Protein AF-A0A5D2SPB8-F1 (afdb_monomer)

Radius of gyration: 34.51 Å; Cα contacts (8 Å, |Δi|>4): 172; chains: 1; bounding box: 87×44×107 Å

Mean predicted aligned error: 19.1 Å

Sequence (158 aa):
MFCYPSSPLSPSPWVANQFGQGPLPVPPSSRISEAPLLRPGQMMQIRNHPLVQKSTRYKDFHQEQKRAVMITWCFGGKQVAITGSWDNWKTIEPSHSLGKDFIIVKMLPFGVYHYQFIVDELRRYAPNLPCEFDESGNAYNILDLQETSSKPACRPAS

Organism: Gossypium mustelinum (NCBI:txid34275)

InterPro domains:
  IPR013783 Immunoglobulin-like fold [G3DSA:2.60.40.10] (58-151)
  IPR014756 Immunoglobulin E-set [SSF81296] (66-145)
  IPR032640 AMP-activated protein kinase, glycogen-binding domain [PF16561] (69-148)
  IPR043554 SNF1-related protein kinase regulatory subunit beta [PTHR46316] (19-149)

Foldseek 3Di:
DDDDDDDDDDDDDDDDDDDDDDDDDDDDDDDDPPDPPDDPDDDDDDDDDDDDPPDDPPPPDQVPDWDKDKDKDQPAAPWKWKAKPQVDRPDIGTFPDDPRMTIDIDTGTADKMWMFMQGPNDTHDDPVADWDADPVGDITGIDGRDPPPPPPPPDDDD

pLDDT: mean 71.44, std 22.7, range [30.03, 96.19]

Secondary structure (DSSP, 8-state):
----------PPP---------PPPPPP-----------S-------------SSSTTSSSSSS-EEEEEEEE-S--S-EEEEEGGGTT---EEPEEETTEEEEEEEEESEEEEEEEEETTEEE--TTS-EEE-TT--EEEEEEE---------PPP-

Solvent-accessible surface area (backbone atoms only — not comparable to full-atom values): 11071 Å² total; per-residue (Å²): 141,87,80,87,88,82,89,80,92,86,87,88,86,87,86,80,91,77,92,80,87,80,89,81,83,82,84,81,75,90,74,75,83,77,69,86,76,81,76,90,82,83,82,84,82,93,73,92,80,88,88,88,87,84,84,78,94,82,79,81,85,59,78,80,58,58,45,83,42,80,49,76,48,77,84,63,71,91,45,48,26,39,33,31,52,89,64,73,57,72,58,75,46,76,39,46,77,58,90,70,32,32,40,42,79,44,80,39,49,60,45,78,36,44,31,35,36,32,42,71,89,37,83,38,58,59,88,91,47,59,66,49,69,49,98,86,70,52,62,30,25,56,46,77,36,69,87,72,75,77,69,77,82,75,71,82,80,130

Nearest PDB structures (foldseek):
  2f15-assembly1_A  TM=9.209E-01  e=4.415E-09  Homo sapiens
  4y0g-assembly2_B  TM=9.532E-01  e=1.193E-08  Rattus norvegicus
  4yee-assembly4_D  TM=9.504E-01  e=1.511E-07  Rattus norvegicus
  6b2e-assembly1_B  TM=9.016E-01  e=3.597E-08  Homo sapiens
  2lu4-assembly1_A  TM=7.898E-01  e=2.729E-08  Rattus norvegicus

Structure (mmCIF, N/CA/C/O backbone):
data_AF-A0A5D2SPB8-F1
#
_entry.id   AF-A0A5D2SPB8-F1
#
loop_
_atom_site.group_PDB
_atom_site.id
_atom_site.type_symbol
_atom_site.label_atom_id
_atom_site.label_alt_id
_atom_site.label_comp_id
_atom_site.label_asym_id
_atom_site.label_entity_id
_atom_site.label_seq_id
_atom_site.pdbx_PDB_ins_code
_atom_site.Cartn_x
_atom_site.Cartn_y
_atom_site.Cartn_z
_atom_site.occupancy
_atom_site.B_iso_or_equiv
_atom_site.auth_seq_id
_atom_site.auth_comp_id
_atom_site.auth_asym_id
_atom_site.auth_atom_id
_atom_site.pdbx_PDB_model_num
ATOM 1 N N . MET A 1 1 ? 9.557 -15.780 72.162 1.00 41.28 1 MET A N 1
ATOM 2 C CA . MET A 1 1 ? 11.011 -15.943 71.970 1.00 41.28 1 MET A CA 1
ATOM 3 C C . MET A 1 1 ? 11.411 -15.003 70.845 1.00 41.28 1 MET A C 1
ATOM 5 O O . MET A 1 1 ? 11.079 -15.264 69.699 1.00 41.28 1 MET A O 1
ATOM 9 N N . PHE A 1 2 ? 11.967 -13.847 71.198 1.00 40.69 2 PHE A N 1
ATOM 10 C CA . PHE A 1 2 ? 12.586 -12.904 70.265 1.00 40.69 2 PHE A CA 1
ATOM 11 C C . PHE A 1 2 ? 14.087 -13.191 70.248 1.00 40.69 2 PHE A C 1
ATOM 13 O O . PHE A 1 2 ? 14.608 -13.529 71.306 1.00 40.69 2 PHE A O 1
ATOM 20 N N . CYS A 1 3 ? 14.746 -13.039 69.096 1.00 38.91 3 CYS A N 1
ATOM 21 C CA . CYS A 1 3 ? 16.087 -12.451 68.971 1.00 38.91 3 CYS A CA 1
ATOM 22 C C . CYS A 1 3 ? 16.501 -12.376 67.490 1.00 38.91 3 CYS A C 1
ATOM 24 O O . CYS A 1 3 ? 16.616 -13.396 66.814 1.00 38.91 3 CYS A O 1
ATOM 26 N N . TYR A 1 4 ? 16.741 -11.150 67.019 1.00 40.25 4 TYR A N 1
ATOM 27 C CA . TYR A 1 4 ? 17.629 -10.843 65.893 1.00 40.25 4 TYR A CA 1
ATOM 28 C C . TYR A 1 4 ? 19.079 -11.215 66.248 1.00 40.25 4 TYR A C 1
ATOM 30 O O . TYR A 1 4 ? 19.418 -11.300 67.432 1.00 40.25 4 TYR A O 1
ATOM 38 N N . PRO A 1 5 ? 19.967 -11.269 65.246 1.00 55.53 5 PRO A N 1
ATOM 39 C CA . PRO A 1 5 ? 21.258 -10.614 65.429 1.00 55.53 5 PRO A CA 1
ATOM 40 C C . PRO A 1 5 ? 21.563 -9.574 64.340 1.00 55.53 5 PRO A C 1
ATOM 42 O O . PRO A 1 5 ? 21.128 -9.673 63.194 1.00 55.53 5 PRO A O 1
ATOM 45 N N . SER A 1 6 ? 22.319 -8.562 64.763 1.00 44.25 6 SER A N 1
ATOM 46 C CA . SER A 1 6 ? 22.688 -7.342 64.046 1.00 44.25 6 SER A CA 1
ATOM 47 C C . SER A 1 6 ? 24.126 -7.382 63.498 1.00 44.25 6 SER A C 1
ATOM 49 O O . SER A 1 6 ? 25.013 -7.878 64.186 1.00 44.25 6 SER A O 1
ATOM 51 N N . SER A 1 7 ? 24.335 -6.683 62.366 1.00 4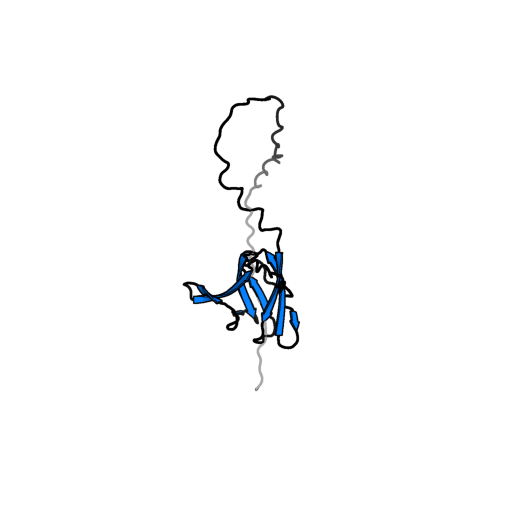5.72 7 SER A N 1
ATOM 52 C CA . SER A 1 7 ? 25.519 -5.848 62.010 1.00 45.72 7 SER A CA 1
ATOM 53 C C . SER A 1 7 ? 26.866 -6.530 61.631 1.00 45.72 7 SER A C 1
ATOM 55 O O . SER A 1 7 ? 27.051 -7.708 61.909 1.00 45.72 7 SER A O 1
ATOM 57 N N . PRO A 1 8 ? 27.895 -5.790 61.134 1.00 53.22 8 PRO A N 1
ATOM 58 C CA . PRO A 1 8 ? 27.944 -4.892 59.958 1.00 53.22 8 PRO A CA 1
ATOM 59 C C . PRO A 1 8 ? 29.241 -5.040 59.085 1.00 53.22 8 PRO A C 1
ATOM 61 O O . PRO A 1 8 ? 30.183 -5.720 59.465 1.00 53.22 8 PRO A O 1
ATOM 64 N N . LEU A 1 9 ? 29.280 -4.329 57.940 1.00 45.09 9 LEU A N 1
ATOM 65 C CA . LEU A 1 9 ? 30.426 -3.717 57.207 1.00 45.09 9 LEU A CA 1
ATOM 66 C C . LEU A 1 9 ? 31.795 -4.441 57.092 1.00 45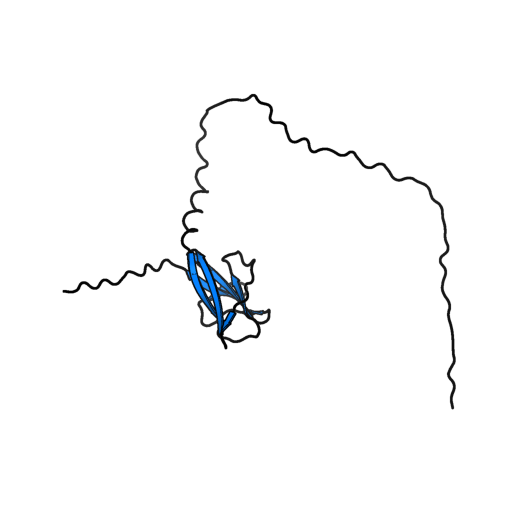.09 9 LEU A C 1
ATOM 68 O O . LEU A 1 9 ? 32.531 -4.561 58.067 1.00 45.09 9 LEU A O 1
ATOM 72 N N . SER A 1 10 ? 32.265 -4.657 55.851 1.00 49.62 10 SER A N 1
ATOM 73 C CA . SER A 1 10 ? 33.696 -4.486 55.529 1.00 49.62 10 SER A CA 1
ATOM 74 C C . SER A 1 10 ? 33.953 -4.192 54.034 1.00 49.62 10 SER A C 1
ATOM 76 O O . SER A 1 10 ? 33.431 -4.914 53.183 1.00 49.62 10 SER A O 1
ATOM 78 N N . PRO A 1 11 ? 34.734 -3.148 53.690 1.00 47.06 11 PRO A N 1
ATOM 79 C CA . PRO A 1 11 ? 35.205 -2.861 52.335 1.00 47.06 11 PRO A CA 1
ATOM 80 C C . PRO A 1 11 ? 36.571 -3.514 52.052 1.00 47.06 11 PRO A C 1
ATOM 82 O O . PRO A 1 11 ? 37.460 -3.504 52.902 1.00 47.06 11 PRO A O 1
ATOM 85 N N . SER A 1 12 ? 36.774 -4.036 50.839 1.00 50.06 12 SER A N 1
ATOM 86 C CA . SER A 1 12 ? 38.083 -4.537 50.397 1.00 50.06 12 SER A CA 1
ATOM 87 C C . SER A 1 12 ? 38.872 -3.468 49.621 1.00 50.06 12 SER A C 1
ATOM 89 O O . SER A 1 12 ? 38.323 -2.870 48.694 1.00 50.06 12 SER A O 1
ATOM 91 N N . PRO A 1 13 ? 40.150 -3.230 49.973 1.00 44.84 13 PRO A N 1
ATOM 92 C CA . PRO A 1 13 ? 41.014 -2.237 49.347 1.00 44.84 13 PRO A CA 1
ATOM 93 C C . PRO A 1 13 ? 41.872 -2.846 48.230 1.00 44.84 13 PRO A C 1
ATOM 95 O O . PRO A 1 13 ? 42.502 -3.886 48.416 1.00 44.84 13 PRO A O 1
ATOM 98 N N . TRP A 1 14 ? 41.995 -2.141 47.107 1.00 39.50 14 TRP A N 1
ATOM 99 C CA . TRP A 1 14 ? 43.118 -2.325 46.189 1.00 39.50 14 TRP A CA 1
ATOM 100 C C . TRP A 1 14 ? 43.953 -1.050 46.172 1.00 39.50 14 TRP A C 1
ATOM 102 O O . TRP A 1 14 ? 43.595 -0.050 45.557 1.00 39.50 14 TRP A O 1
ATOM 112 N N . VAL A 1 15 ? 45.081 -1.107 46.878 1.00 41.81 15 VAL A N 1
ATOM 113 C CA . VAL A 1 15 ? 46.240 -0.249 46.642 1.00 41.81 15 VAL A CA 1
ATOM 114 C C . VAL A 1 15 ? 47.256 -1.090 45.886 1.00 41.81 15 VAL A C 1
ATOM 116 O O . VAL A 1 15 ? 47.739 -2.088 46.414 1.00 41.81 15 VAL A O 1
ATOM 119 N N . ALA A 1 16 ? 47.613 -0.656 44.682 1.00 40.50 16 ALA A N 1
ATOM 120 C CA . ALA A 1 16 ? 48.918 -0.927 44.091 1.00 40.50 16 ALA A CA 1
ATOM 121 C C . ALA A 1 16 ? 49.232 0.164 43.058 1.00 40.50 16 ALA A C 1
ATOM 123 O O . ALA A 1 16 ? 48.838 0.090 41.899 1.00 40.50 16 ALA A O 1
ATOM 124 N N . ASN A 1 17 ? 49.949 1.193 43.513 1.00 42.06 17 ASN A N 1
ATOM 125 C CA . ASN A 1 17 ? 50.733 2.070 42.651 1.00 42.06 17 ASN A CA 1
ATOM 126 C C . ASN A 1 17 ? 51.928 1.271 42.120 1.00 42.06 17 ASN A C 1
ATOM 128 O O . ASN A 1 17 ? 52.733 0.796 42.921 1.00 42.06 17 ASN A O 1
ATOM 132 N N . GLN A 1 18 ? 52.107 1.209 40.802 1.00 42.22 18 GLN A N 1
ATOM 133 C CA . GLN A 1 18 ? 53.424 0.990 40.206 1.00 42.22 18 GLN A CA 1
ATOM 134 C C . GLN A 1 18 ? 53.624 1.969 39.047 1.00 42.22 18 GLN A C 1
ATOM 136 O O . GLN A 1 18 ? 52.905 1.959 38.052 1.00 42.22 18 GLN A O 1
ATOM 141 N N . PHE A 1 19 ? 54.599 2.856 39.241 1.00 37.81 19 PHE A N 1
ATOM 142 C CA . PHE A 1 19 ? 55.114 3.806 38.266 1.00 37.81 19 PHE A CA 1
ATOM 143 C C . PHE A 1 19 ? 55.826 3.066 37.126 1.00 37.81 19 PHE A C 1
ATOM 145 O O . PHE A 1 19 ? 56.677 2.215 37.37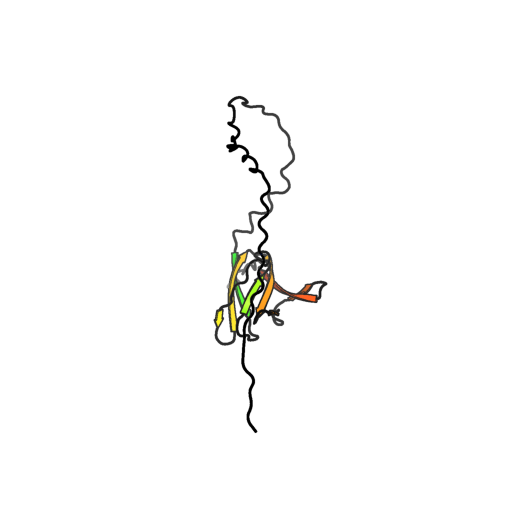8 1.00 37.81 19 PHE A O 1
ATOM 152 N N . GLY A 1 20 ? 55.538 3.449 35.880 1.00 37.41 20 GLY A N 1
ATOM 153 C CA . GLY A 1 20 ? 56.192 2.907 34.690 1.00 37.41 20 GLY A CA 1
ATOM 154 C C . GLY A 1 20 ? 56.019 3.812 33.470 1.00 37.41 20 GLY A C 1
ATOM 155 O O . GLY A 1 20 ? 55.093 3.637 32.699 1.00 37.41 20 GLY A O 1
ATOM 156 N N . GLN A 1 21 ? 56.901 4.806 33.369 1.00 41.91 21 GLN A N 1
ATOM 157 C CA . GLN A 1 21 ? 57.504 5.408 32.167 1.00 41.91 21 GLN A CA 1
ATOM 158 C C . GLN A 1 21 ? 56.723 5.511 30.832 1.00 41.91 21 GLN A C 1
ATOM 160 O O . GLN A 1 21 ? 56.406 4.511 30.199 1.00 41.91 21 GLN A O 1
ATOM 165 N N . GLY A 1 22 ? 56.653 6.747 30.308 1.00 50.25 22 GLY A N 1
ATOM 166 C CA . GLY A 1 22 ? 56.689 7.036 28.863 1.00 50.25 22 GLY A CA 1
ATOM 167 C C . GLY A 1 22 ? 55.652 8.056 28.359 1.00 50.25 22 GLY A C 1
ATOM 168 O O . GLY A 1 22 ? 54.457 7.788 28.457 1.00 50.25 22 GLY A O 1
ATOM 169 N N . PRO A 1 23 ? 56.055 9.199 27.763 1.00 51.00 23 PRO A N 1
ATOM 170 C CA . PRO A 1 23 ? 55.161 10.014 26.940 1.00 51.00 23 PRO A CA 1
ATOM 171 C C . PRO A 1 23 ? 54.912 9.329 25.585 1.00 51.00 23 PRO A C 1
ATOM 173 O O . PRO A 1 23 ? 55.855 8.975 24.877 1.00 51.00 23 PRO A O 1
ATOM 176 N N . LEU A 1 24 ? 53.639 9.149 25.229 1.00 54.56 24 LEU A N 1
ATOM 177 C CA . LEU A 1 24 ? 53.180 8.647 23.928 1.00 54.56 24 LEU A CA 1
ATOM 178 C C . LEU A 1 24 ? 53.321 9.713 22.808 1.00 54.56 24 LEU A C 1
ATOM 180 O O . LEU A 1 24 ? 53.427 10.904 23.105 1.00 54.56 24 LEU A O 1
ATOM 184 N N . PRO A 1 25 ? 53.359 9.294 21.525 1.00 51.50 25 PRO A N 1
ATOM 185 C CA . PRO A 1 25 ? 53.913 10.068 20.412 1.00 51.50 25 PRO A CA 1
ATOM 186 C C . PRO A 1 25 ? 52.990 11.159 19.840 1.00 51.50 25 PRO A C 1
ATOM 188 O O . PRO A 1 25 ? 51.769 11.127 19.968 1.00 51.50 25 PRO A O 1
ATOM 191 N N . VAL A 1 26 ? 53.635 12.113 19.164 1.00 58.00 26 VAL A N 1
ATOM 192 C CA . VAL A 1 26 ? 53.071 13.262 18.439 1.00 58.00 26 VAL A CA 1
ATOM 193 C C . VAL A 1 26 ? 51.993 12.886 17.400 1.00 58.00 26 VAL A C 1
ATOM 195 O O . VAL A 1 26 ? 52.129 11.866 16.722 1.00 58.00 26 VAL A O 1
ATOM 198 N N . PRO A 1 27 ? 50.952 13.720 17.198 1.00 58.69 27 PRO A N 1
ATOM 199 C CA . PRO A 1 27 ? 49.995 13.533 16.108 1.00 58.69 27 PRO A CA 1
ATOM 200 C C . PRO A 1 27 ? 50.599 13.941 14.746 1.00 58.69 27 PRO A C 1
ATOM 202 O O . PRO A 1 27 ? 51.358 14.912 14.680 1.00 58.69 27 PRO A O 1
ATOM 205 N N . PRO A 1 28 ? 50.261 13.251 13.638 1.00 42.09 28 PRO A N 1
ATOM 206 C CA . PRO A 1 28 ? 50.702 13.643 12.305 1.00 42.09 28 PRO A CA 1
ATOM 207 C C . PRO A 1 28 ? 49.929 14.863 11.780 1.00 42.09 28 PRO A C 1
ATOM 209 O O . PRO A 1 28 ? 48.735 15.028 12.023 1.00 42.09 28 PRO A O 1
ATOM 212 N N . SER A 1 29 ? 50.658 15.699 11.038 1.00 40.50 29 SER A N 1
ATOM 213 C CA . SER A 1 29 ? 50.265 16.961 10.409 1.00 40.50 29 SER A CA 1
ATOM 214 C C . SER A 1 29 ? 48.860 17.016 9.808 1.00 40.50 29 SER A C 1
ATOM 216 O O . SER A 1 29 ? 48.443 16.129 9.061 1.00 40.50 29 SER A O 1
ATOM 218 N N . SER A 1 30 ? 48.218 18.172 10.005 1.00 43.31 30 SER A N 1
ATOM 219 C CA . SER A 1 30 ? 47.149 18.716 9.169 1.00 43.31 30 SER A CA 1
ATOM 220 C C . SER A 1 30 ? 47.542 18.666 7.693 1.00 43.31 30 SER A C 1
ATOM 222 O O . SER A 1 30 ? 48.212 19.561 7.179 1.00 43.31 30 SER A O 1
ATOM 224 N N . ARG A 1 31 ? 47.125 17.610 6.993 1.00 43.41 31 ARG A N 1
ATOM 225 C CA . ARG A 1 31 ? 47.130 17.594 5.535 1.00 43.41 31 ARG A CA 1
ATOM 226 C C . ARG A 1 31 ? 45.888 18.356 5.087 1.00 43.41 31 ARG A C 1
ATOM 228 O O . ARG A 1 31 ? 44.779 17.832 5.104 1.00 43.41 31 ARG A O 1
ATOM 235 N N . ILE A 1 32 ? 46.089 19.624 4.749 1.00 44.03 32 ILE A N 1
ATOM 236 C CA . ILE A 1 32 ? 45.160 20.384 3.919 1.00 44.03 32 ILE A CA 1
ATOM 237 C C . ILE A 1 32 ? 44.988 19.562 2.638 1.00 44.03 32 ILE A C 1
ATOM 239 O O . ILE A 1 32 ? 45.973 19.252 1.969 1.00 44.03 32 ILE A O 1
ATOM 243 N N . SER A 1 33 ? 43.761 19.145 2.331 1.00 30.03 33 SER A N 1
ATOM 244 C CA . SER A 1 33 ? 43.437 18.555 1.035 1.00 30.03 33 SER A CA 1
ATOM 245 C C . 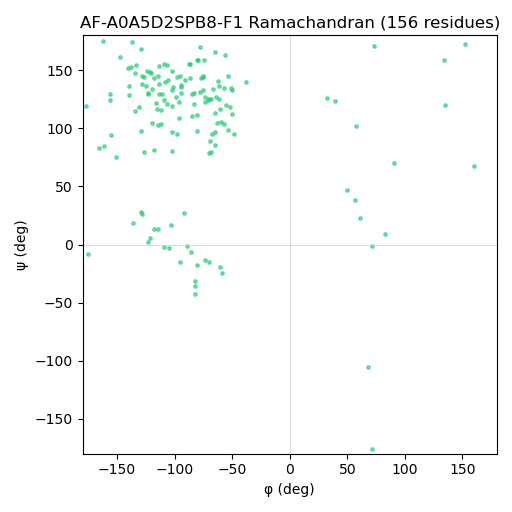SER A 1 33 ? 43.634 19.634 -0.025 1.00 30.03 33 SER A C 1
ATOM 247 O O . SER A 1 33 ? 42.765 20.479 -0.227 1.00 30.03 33 SER A O 1
ATOM 249 N N . GLU A 1 34 ? 44.799 19.641 -0.671 1.00 39.47 34 GLU A N 1
ATOM 250 C CA . GLU A 1 34 ? 45.018 20.390 -1.901 1.00 39.47 34 GLU A CA 1
ATOM 251 C C . GLU A 1 34 ? 44.024 19.879 -2.948 1.00 39.47 34 GLU A C 1
ATOM 253 O O . GLU A 1 34 ? 44.150 18.780 -3.490 1.00 39.47 34 GLU A O 1
ATOM 258 N N . ALA A 1 35 ? 42.992 20.679 -3.208 1.00 45.75 35 ALA A N 1
ATOM 259 C CA . ALA A 1 35 ? 42.198 20.549 -4.414 1.00 45.75 35 ALA A CA 1
ATOM 260 C C . ALA A 1 35 ? 43.145 20.685 -5.623 1.00 45.75 35 ALA A C 1
ATOM 262 O O . ALA A 1 35 ? 43.963 21.610 -5.633 1.00 45.75 35 ALA A O 1
ATOM 263 N N . PRO A 1 36 ? 43.059 19.822 -6.653 1.00 42.00 36 PRO A N 1
ATOM 264 C CA . PRO A 1 36 ? 43.845 20.014 -7.860 1.00 42.00 36 PRO A CA 1
ATOM 265 C C . PRO A 1 36 ? 43.423 21.324 -8.535 1.00 42.00 36 PRO A C 1
ATOM 267 O O . PRO A 1 36 ? 42.367 21.416 -9.161 1.00 42.00 36 PRO A O 1
ATOM 270 N N . LEU A 1 37 ? 44.264 22.347 -8.389 1.00 41.81 37 LEU A N 1
ATOM 271 C CA . LEU A 1 37 ? 44.249 23.558 -9.199 1.00 41.81 37 LEU A CA 1
ATOM 272 C C . LEU A 1 37 ? 44.406 23.143 -10.667 1.00 41.81 37 LEU A C 1
ATOM 274 O O . LEU A 1 37 ? 45.494 22.777 -11.116 1.00 41.81 37 LEU A O 1
ATOM 278 N N . LEU A 1 38 ? 43.291 23.172 -11.399 1.00 46.22 38 LEU A N 1
ATOM 279 C CA . LEU A 1 38 ? 43.235 23.039 -12.852 1.00 46.22 38 LEU A CA 1
ATOM 280 C C . LEU A 1 38 ? 44.245 24.007 -13.480 1.00 46.22 38 LEU A C 1
ATOM 282 O O . LEU A 1 38 ? 44.084 25.225 -13.406 1.00 46.22 38 LEU A O 1
ATOM 286 N N . ARG A 1 39 ? 45.300 23.465 -14.095 1.00 54.62 39 ARG A N 1
ATOM 287 C CA . ARG A 1 39 ? 46.237 24.262 -14.890 1.00 54.62 39 ARG A CA 1
ATOM 288 C C . ARG A 1 39 ? 45.588 24.612 -16.235 1.00 54.62 39 ARG A C 1
ATOM 290 O O . ARG A 1 39 ? 45.057 23.718 -16.894 1.00 54.62 39 ARG A O 1
ATOM 297 N N . PRO A 1 40 ? 45.644 25.879 -16.674 1.00 48.44 40 PRO A N 1
ATOM 298 C CA . PRO A 1 40 ? 45.106 26.285 -17.960 1.00 48.44 40 PRO A CA 1
ATOM 299 C C . PRO A 1 40 ? 46.112 25.934 -19.055 1.00 48.44 40 PRO A C 1
ATOM 301 O O . PRO A 1 40 ? 47.192 26.515 -19.130 1.00 48.44 40 PRO A O 1
ATOM 304 N N . GLY A 1 41 ? 45.768 24.973 -19.907 1.00 53.41 41 GLY A N 1
ATOM 305 C CA . GLY A 1 41 ? 46.589 24.673 -21.074 1.00 53.41 41 GLY A CA 1
ATOM 306 C C . GLY A 1 41 ? 46.342 23.298 -21.660 1.00 53.41 41 GLY A C 1
ATOM 307 O O . GLY A 1 41 ? 47.234 22.466 -21.605 1.00 53.41 41 GLY A O 1
ATOM 308 N N . GLN A 1 42 ? 45.157 23.068 -22.228 1.00 50.81 42 GLN A N 1
ATOM 309 C CA . GLN A 1 42 ? 44.945 22.058 -23.271 1.00 50.81 42 GLN A CA 1
ATOM 310 C C . GLN A 1 42 ? 43.590 22.312 -23.932 1.00 50.81 42 GLN A C 1
ATOM 312 O O . GLN A 1 42 ? 42.549 21.776 -23.564 1.00 50.81 42 GLN A O 1
ATOM 317 N N . MET A 1 43 ? 43.621 23.238 -24.886 1.00 51.12 43 MET A N 1
ATOM 318 C CA . MET A 1 43 ? 42.504 23.554 -25.755 1.00 51.12 43 MET A CA 1
ATOM 319 C C . MET A 1 43 ? 42.476 22.560 -26.924 1.00 51.12 43 MET A C 1
ATOM 321 O O . MET A 1 43 ? 43.487 22.363 -27.585 1.00 51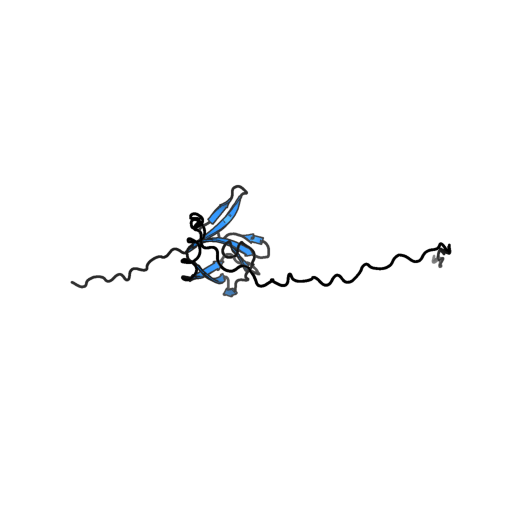.12 43 MET A O 1
ATOM 325 N N . MET A 1 44 ? 41.291 21.991 -27.164 1.00 55.97 44 MET A N 1
ATOM 326 C CA . MET A 1 44 ? 40.792 21.455 -28.439 1.00 55.97 44 MET A CA 1
ATOM 327 C C . MET A 1 44 ? 41.623 20.360 -29.128 1.00 55.97 44 MET A C 1
ATOM 329 O O . MET A 1 44 ? 42.517 20.636 -29.919 1.00 55.97 44 MET A O 1
ATOM 333 N N . GLN A 1 45 ? 41.176 19.106 -28.992 1.00 45.44 45 GLN A N 1
ATOM 334 C CA . GLN A 1 45 ? 41.368 18.124 -30.058 1.00 45.44 45 GLN A CA 1
ATOM 335 C C . GLN A 1 45 ? 40.044 17.437 -30.389 1.00 45.44 45 GLN A C 1
ATOM 337 O O . GLN A 1 45 ? 39.596 16.501 -29.732 1.00 45.44 45 GLN A O 1
ATOM 342 N N . ILE A 1 46 ? 39.408 17.950 -31.438 1.00 51.19 46 ILE A N 1
ATOM 343 C CA . ILE A 1 46 ? 38.291 17.312 -32.124 1.00 51.19 46 ILE A CA 1
ATOM 344 C C . ILE A 1 46 ? 38.822 16.017 -32.753 1.00 51.19 46 ILE A C 1
ATOM 346 O O . ILE A 1 46 ? 39.606 16.081 -33.700 1.00 51.19 46 ILE A O 1
ATOM 350 N N . ARG A 1 47 ? 38.376 14.842 -32.285 1.00 34.94 47 ARG A N 1
ATOM 351 C CA . ARG A 1 47 ? 38.262 13.656 -33.150 1.00 34.94 47 ARG A CA 1
ATOM 352 C C . ARG A 1 47 ? 37.237 12.652 -32.617 1.00 34.94 47 ARG A C 1
ATOM 354 O O . ARG A 1 47 ? 37.298 12.210 -31.479 1.00 34.94 47 ARG A O 1
ATOM 361 N N . ASN A 1 48 ? 36.287 12.343 -33.492 1.00 53.19 48 ASN A N 1
ATOM 362 C CA . ASN A 1 48 ? 35.112 11.497 -33.305 1.00 53.19 48 ASN A CA 1
ATOM 363 C C . ASN A 1 48 ? 35.409 10.113 -32.701 1.00 53.19 48 ASN A C 1
ATOM 365 O O . ASN A 1 48 ? 36.252 9.393 -33.229 1.00 53.19 48 ASN A O 1
ATOM 369 N N . HIS A 1 49 ? 34.601 9.694 -31.721 1.00 52.56 49 HIS A N 1
ATOM 370 C CA . HIS A 1 49 ? 34.297 8.282 -31.474 1.00 52.56 49 HIS A CA 1
ATOM 371 C C . HIS A 1 49 ? 32.771 8.096 -31.328 1.00 52.56 49 HIS A C 1
ATOM 373 O O . HIS A 1 49 ? 32.166 8.700 -30.440 1.00 52.56 49 HIS A O 1
ATOM 379 N N . PRO A 1 50 ? 32.125 7.308 -32.209 1.00 58.50 50 PRO A N 1
ATOM 380 C CA . PRO A 1 50 ? 30.725 6.916 -32.088 1.00 58.50 50 PRO A CA 1
ATOM 381 C C . PRO A 1 50 ? 30.580 5.752 -31.092 1.00 58.50 50 PRO A C 1
ATOM 383 O O . PRO A 1 50 ? 31.526 4.992 -30.906 1.00 58.50 50 PRO A O 1
ATOM 386 N N . LEU A 1 51 ? 29.369 5.577 -30.540 1.00 52.41 51 LEU A N 1
ATOM 387 C CA . LEU A 1 51 ? 28.907 4.438 -29.718 1.00 52.41 51 LEU A CA 1
ATOM 388 C C . LEU A 1 51 ? 29.086 4.543 -28.185 1.00 52.41 51 LEU A C 1
ATOM 390 O O . LEU A 1 51 ? 29.798 3.746 -27.602 1.00 52.41 51 LEU A O 1
ATOM 394 N N . VAL A 1 52 ? 28.318 5.424 -27.526 1.00 48.56 52 VAL A N 1
ATOM 395 C CA . VAL A 1 52 ? 27.563 5.120 -26.279 1.00 48.56 52 VAL A CA 1
ATOM 396 C C . VAL A 1 52 ? 26.322 6.029 -26.258 1.00 48.56 52 VAL A C 1
ATOM 398 O O . VAL A 1 52 ? 26.274 7.049 -25.583 1.00 48.56 52 VAL A O 1
ATOM 401 N N . GLN A 1 53 ? 25.307 5.707 -27.064 1.00 44.75 53 GLN A N 1
ATOM 402 C CA . GLN A 1 53 ? 23.986 6.368 -27.006 1.00 44.75 53 GLN A CA 1
ATOM 403 C C . GLN A 1 53 ? 22.829 5.360 -26.901 1.00 44.75 53 GLN A C 1
ATOM 405 O O . GLN A 1 53 ? 21.696 5.643 -27.286 1.00 44.75 53 GLN A O 1
ATOM 410 N N . LYS A 1 54 ? 23.091 4.169 -26.358 1.00 41.56 54 LYS A N 1
ATOM 411 C CA . LYS A 1 54 ? 22.063 3.160 -26.074 1.00 41.56 54 LYS A CA 1
ATOM 412 C C . LYS A 1 54 ? 22.150 2.731 -24.611 1.00 41.56 54 LYS A C 1
ATOM 414 O O . LYS A 1 54 ? 22.744 1.703 -24.337 1.00 41.56 54 LYS A O 1
ATOM 419 N N . SER A 1 55 ? 21.599 3.532 -23.690 1.00 47.12 55 SER A N 1
ATOM 420 C CA . SER A 1 55 ? 20.932 3.006 -22.475 1.00 47.12 55 SER A CA 1
ATOM 421 C C . SER A 1 55 ? 20.260 4.068 -21.585 1.00 47.12 55 SER A C 1
ATOM 423 O O . SER A 1 55 ? 19.560 3.692 -20.651 1.00 47.12 55 SER A O 1
ATOM 425 N N . THR A 1 56 ? 20.429 5.374 -21.812 1.00 45.38 56 THR A N 1
ATOM 426 C CA . THR A 1 56 ? 19.869 6.397 -20.894 1.00 45.38 56 THR A CA 1
ATOM 427 C C . THR A 1 56 ? 18.622 7.123 -21.404 1.00 45.38 56 THR A C 1
ATOM 429 O O . THR A 1 56 ? 18.019 7.875 -20.652 1.00 45.38 56 THR A O 1
ATOM 432 N N . ARG A 1 57 ? 18.151 6.857 -22.631 1.00 42.56 57 ARG A N 1
ATOM 433 C CA . ARG A 1 57 ? 16.955 7.510 -23.214 1.00 42.56 57 ARG A CA 1
ATOM 434 C C . ARG A 1 57 ? 15.615 6.785 -22.983 1.00 42.56 57 ARG A C 1
ATOM 436 O O . ARG A 1 57 ? 14.702 6.952 -23.778 1.00 42.56 57 ARG A O 1
ATOM 443 N N . TYR A 1 58 ? 15.478 6.003 -21.909 1.00 48.28 58 TYR A N 1
ATOM 444 C CA . TYR A 1 58 ? 14.212 5.319 -21.571 1.00 48.28 58 TYR A CA 1
ATOM 445 C C . TYR A 1 58 ? 13.627 5.678 -20.195 1.00 48.28 58 TYR A C 1
ATOM 447 O O . TYR A 1 58 ? 12.642 5.070 -19.792 1.00 48.28 58 TYR A O 1
ATOM 455 N N . LYS A 1 59 ? 14.200 6.637 -19.450 1.00 49.06 59 LYS A N 1
ATOM 456 C CA . LYS A 1 59 ? 13.801 6.884 -18.050 1.00 49.06 59 LYS A CA 1
ATOM 457 C C . LYS A 1 59 ? 13.136 8.226 -17.725 1.00 49.06 59 LYS A C 1
ATOM 459 O O . LYS A 1 59 ? 12.956 8.491 -16.548 1.00 49.06 59 LYS A O 1
ATOM 464 N N . ASP A 1 60 ? 12.688 9.010 -18.704 1.00 51.34 60 ASP A N 1
ATOM 465 C CA . ASP A 1 60 ? 12.269 10.397 -18.410 1.00 51.34 60 ASP A CA 1
ATOM 466 C C . ASP A 1 60 ? 10.966 10.883 -19.067 1.00 51.34 60 ASP A C 1
ATOM 468 O O . ASP A 1 60 ? 10.722 12.079 -19.128 1.00 51.34 60 ASP A O 1
ATOM 472 N N . PHE A 1 61 ? 10.088 9.990 -19.543 1.00 47.06 61 PHE A N 1
ATOM 473 C CA . PHE A 1 61 ? 8.802 10.414 -20.141 1.00 47.06 61 PHE A CA 1
ATOM 474 C C . PHE A 1 61 ? 7.544 9.826 -19.486 1.00 47.06 61 PHE A C 1
ATOM 476 O O . PHE A 1 61 ? 6.436 10.141 -19.904 1.00 47.06 61 PHE A O 1
ATOM 483 N N . HIS A 1 62 ? 7.680 9.030 -18.420 1.00 52.09 62 HIS A N 1
ATOM 484 C CA . HIS A 1 62 ? 6.531 8.520 -17.650 1.00 52.09 62 HIS A CA 1
ATOM 485 C C . HIS A 1 62 ? 6.402 9.144 -16.252 1.00 52.09 62 HIS A C 1
ATOM 487 O O . HIS A 1 62 ? 5.468 8.827 -15.520 1.00 52.09 62 HIS A O 1
ATOM 493 N N . GLN A 1 63 ? 7.325 10.028 -15.858 1.00 53.28 63 GLN A N 1
ATOM 494 C CA . GLN A 1 63 ? 7.314 10.645 -14.527 1.00 53.28 63 GLN A CA 1
ATOM 495 C C . GLN A 1 63 ? 6.343 11.828 -14.398 1.00 53.28 63 GLN A C 1
ATOM 497 O O . GLN A 1 63 ? 5.993 12.196 -13.273 1.00 53.28 63 GLN A O 1
ATOM 502 N N . GLU A 1 64 ? 5.890 12.404 -15.514 1.00 63.28 64 GLU A N 1
ATOM 503 C CA . GLU A 1 64 ? 5.046 13.604 -15.485 1.00 63.28 64 GLU A CA 1
ATOM 504 C C . GLU A 1 64 ? 3.567 13.299 -15.237 1.00 63.28 64 GLU A C 1
ATOM 506 O O . GLU A 1 64 ? 2.892 14.079 -14.564 1.00 63.28 64 GLU A O 1
ATOM 511 N N . GLN A 1 65 ? 3.058 12.146 -15.686 1.00 77.88 65 GLN A N 1
ATOM 512 C CA . GLN A 1 65 ? 1.637 11.841 -15.539 1.00 77.88 65 GLN A CA 1
ATOM 513 C C . GLN A 1 65 ? 1.366 10.959 -14.322 1.00 77.88 65 GLN A C 1
ATOM 515 O O . GLN A 1 65 ? 1.477 9.733 -14.354 1.00 77.88 65 GLN A O 1
ATOM 520 N N . LYS A 1 66 ? 1.027 11.627 -13.216 1.00 87.88 66 LYS A N 1
ATOM 521 C CA . LYS A 1 66 ? 0.611 11.002 -11.958 1.00 87.88 66 LYS A CA 1
ATOM 522 C C . LYS A 1 66 ? -0.907 10.989 -11.840 1.00 87.88 66 LYS A C 1
ATOM 524 O O . LYS A 1 66 ? -1.574 11.956 -12.202 1.00 87.88 66 LYS A O 1
ATOM 529 N N . ARG A 1 67 ? -1.446 9.925 -11.254 1.00 89.56 67 ARG A N 1
ATOM 530 C CA . ARG A 1 67 ? -2.862 9.776 -10.928 1.00 89.56 67 ARG A CA 1
ATOM 531 C C . ARG A 1 67 ? -3.045 9.734 -9.414 1.00 89.56 67 ARG A C 1
ATOM 533 O O . ARG A 1 67 ? -2.288 9.069 -8.707 1.00 89.56 67 ARG A O 1
ATOM 540 N N . ALA A 1 68 ? -4.072 10.430 -8.935 1.00 92.88 68 ALA A N 1
ATOM 541 C CA . ALA A 1 68 ? -4.551 10.268 -7.570 1.00 92.88 68 ALA A CA 1
ATOM 542 C C . ALA A 1 68 ? -5.251 8.911 -7.443 1.00 92.88 68 ALA A C 1
ATOM 544 O O . ALA A 1 68 ? -6.197 8.623 -8.181 1.00 92.88 68 ALA A O 1
ATOM 545 N N . VAL A 1 69 ? -4.798 8.088 -6.506 1.00 93.69 69 VAL A N 1
ATOM 546 C CA . VAL A 1 69 ? -5.398 6.794 -6.190 1.00 93.69 69 VAL A CA 1
ATOM 547 C C . VAL A 1 69 ? -5.770 6.749 -4.721 1.00 93.69 69 VAL A C 1
ATOM 549 O O . VAL A 1 69 ? -4.966 7.083 -3.853 1.00 93.69 69 VAL A O 1
ATOM 552 N N . MET A 1 70 ? -7.006 6.342 -4.454 1.00 94.38 70 MET A N 1
ATOM 553 C CA . MET A 1 70 ? -7.495 6.088 -3.108 1.00 94.38 70 MET A CA 1
ATOM 554 C C . MET A 1 70 ? -7.373 4.596 -2.821 1.00 94.38 70 MET A C 1
ATOM 556 O O . MET A 1 70 ? -7.922 3.774 -3.552 1.00 94.38 70 MET A O 1
ATOM 560 N N . ILE A 1 71 ? -6.650 4.262 -1.761 1.00 94.81 71 ILE A N 1
ATOM 561 C CA . ILE A 1 71 ? -6.476 2.898 -1.279 1.00 94.81 71 ILE A CA 1
ATOM 562 C C . ILE A 1 71 ? -7.211 2.802 0.056 1.00 94.81 71 ILE A C 1
ATOM 564 O O . ILE A 1 71 ? -7.032 3.652 0.932 1.00 94.81 71 ILE A O 1
ATOM 568 N N . THR A 1 72 ? -8.062 1.788 0.198 1.00 94.75 72 THR A N 1
ATOM 569 C CA . THR A 1 72 ? -8.966 1.649 1.344 1.00 94.75 72 THR A CA 1
ATOM 570 C C . THR A 1 72 ? -8.779 0.300 2.025 1.00 94.75 72 THR A C 1
ATOM 572 O O . THR A 1 72 ? -8.702 -0.737 1.368 1.00 94.75 72 THR A O 1
ATOM 575 N N . TRP A 1 73 ? -8.750 0.324 3.354 1.00 94.81 73 TRP A N 1
ATOM 576 C CA . TRP A 1 73 ? -8.720 -0.845 4.220 1.00 94.81 73 TRP A CA 1
ATOM 577 C C . TRP A 1 73 ? -9.990 -0.906 5.074 1.00 94.81 73 TRP A C 1
ATOM 579 O O . TRP A 1 73 ? -10.270 0.011 5.842 1.00 94.81 73 TRP A O 1
ATOM 589 N N . CYS A 1 74 ? -10.744 -2.002 4.961 1.00 93.44 74 CYS A N 1
ATOM 590 C CA . CYS A 1 74 ? -12.074 -2.159 5.574 1.00 93.44 74 CYS A CA 1
ATOM 591 C C . CYS A 1 74 ? -12.159 -3.304 6.599 1.00 93.44 74 CYS A C 1
ATOM 593 O O . CYS A 1 74 ? -13.254 -3.721 6.968 1.00 93.44 74 CYS A O 1
ATOM 595 N N . PHE A 1 75 ? -11.029 -3.861 7.044 1.00 91.69 75 PHE A N 1
ATOM 596 C CA . PHE A 1 75 ? -11.009 -5.064 7.894 1.00 91.69 75 PHE A CA 1
ATOM 597 C C . PHE A 1 75 ? -10.732 -4.769 9.376 1.00 91.69 75 PHE A C 1
ATOM 599 O O . PHE A 1 75 ? -10.392 -5.674 10.136 1.00 91.69 75 PHE A O 1
ATOM 606 N N . GLY A 1 76 ? -10.876 -3.509 9.797 1.00 89.75 76 GLY A N 1
ATOM 607 C CA . GLY A 1 76 ? -10.599 -3.075 11.167 1.00 89.75 76 GLY A CA 1
ATOM 608 C C . GLY A 1 76 ? -9.106 -3.059 11.523 1.00 89.75 76 GLY A C 1
ATOM 609 O O . GLY A 1 76 ? -8.240 -3.286 10.681 1.00 89.75 76 GLY A O 1
ATOM 610 N N . GLY A 1 77 ? -8.808 -2.749 12.782 1.00 89.62 77 GLY A N 1
ATOM 611 C CA . GLY A 1 77 ? -7.454 -2.498 13.289 1.00 89.62 77 GLY A CA 1
ATOM 612 C C . GLY A 1 77 ? -7.438 -1.238 14.151 1.00 89.62 77 GLY A C 1
ATOM 613 O O . GLY A 1 77 ? -8.343 -0.409 14.041 1.00 89.62 77 GLY A O 1
ATOM 614 N N . LYS A 1 78 ? -6.445 -1.089 15.033 1.00 91.06 78 LYS A N 1
ATOM 615 C CA . LYS A 1 78 ? -6.288 0.147 15.823 1.00 91.06 78 LYS A CA 1
ATOM 616 C C . LYS A 1 78 ? -5.567 1.209 15.011 1.00 91.06 78 LYS A C 1
ATOM 618 O O . LYS A 1 78 ? -5.955 2.373 15.015 1.00 91.06 78 LYS A O 1
ATOM 623 N N . GLN A 1 79 ? -4.525 0.783 14.311 1.00 92.06 79 GLN A N 1
ATOM 624 C CA . GLN A 1 79 ? -3.681 1.635 13.493 1.00 92.06 79 GLN A CA 1
ATOM 625 C C . GLN A 1 79 ? -3.331 0.913 12.199 1.00 92.06 79 GLN A C 1
ATOM 627 O O . GLN A 1 79 ? -2.875 -0.231 12.208 1.00 92.06 79 GLN A O 1
ATOM 632 N N . VAL A 1 80 ? -3.567 1.596 11.083 1.00 95.81 80 VAL A N 1
ATOM 633 C CA . VAL A 1 80 ? -3.324 1.068 9.746 1.00 95.81 80 VAL A CA 1
ATOM 634 C C . VAL A 1 80 ? -2.379 2.012 9.028 1.00 95.81 80 VAL A C 1
ATOM 636 O O . VAL A 1 80 ? -2.599 3.223 8.982 1.00 95.81 80 VAL A O 1
ATOM 639 N N . ALA A 1 81 ? -1.326 1.457 8.456 1.00 95.75 81 ALA A N 1
ATOM 640 C CA . ALA A 1 81 ? -0.401 2.151 7.582 1.00 95.75 81 ALA A CA 1
ATOM 641 C C . ALA A 1 81 ? -0.223 1.361 6.285 1.00 95.75 81 ALA A C 1
ATOM 643 O O . ALA A 1 81 ? -0.641 0.207 6.180 1.00 95.75 81 ALA A O 1
ATOM 644 N N . ILE A 1 82 ? 0.392 1.983 5.290 1.00 95.62 82 ILE A N 1
ATOM 645 C CA . ILE A 1 82 ? 0.666 1.371 3.996 1.00 95.62 82 ILE A CA 1
ATOM 646 C C . ILE A 1 82 ? 2.142 1.526 3.639 1.00 95.62 82 ILE A C 1
ATOM 648 O O . ILE A 1 82 ? 2.768 2.545 3.927 1.00 95.62 82 ILE A O 1
ATOM 652 N N . THR A 1 83 ? 2.688 0.522 2.969 1.00 96.19 83 THR A N 1
ATOM 653 C CA . THR A 1 83 ? 4.006 0.574 2.332 1.00 96.19 83 THR A CA 1
ATOM 654 C C . THR A 1 83 ? 3.924 -0.093 0.966 1.00 96.19 83 THR A C 1
ATOM 656 O O . THR A 1 83 ? 3.069 -0.957 0.760 1.00 96.19 83 THR A O 1
ATOM 659 N N . GLY A 1 84 ? 4.770 0.305 0.019 1.00 95.50 84 GLY A N 1
ATOM 660 C CA . GLY A 1 84 ? 4.685 -0.225 -1.335 1.00 95.50 84 GLY A CA 1
ATOM 661 C C . GLY A 1 84 ? 5.932 -0.028 -2.174 1.00 95.50 84 GLY A C 1
ATOM 662 O O . GLY A 1 84 ? 6.903 0.611 -1.781 1.00 95.50 84 GLY A O 1
ATOM 663 N N . SER A 1 85 ? 5.901 -0.597 -3.373 1.00 95.00 85 SER A N 1
ATOM 664 C CA . SER A 1 85 ? 7.023 -0.591 -4.305 1.00 95.00 85 SER A CA 1
ATOM 665 C C . SER A 1 85 ? 7.265 0.771 -4.962 1.00 95.00 85 SER A C 1
ATOM 667 O O . SER A 1 85 ? 8.341 0.975 -5.522 1.00 95.00 85 SER A O 1
ATOM 669 N N . TRP A 1 86 ? 6.322 1.719 -4.861 1.00 93.62 86 TRP A N 1
ATOM 670 C CA . TRP A 1 86 ? 6.444 3.071 -5.431 1.00 93.62 86 TRP A CA 1
ATOM 671 C C . TRP A 1 86 ? 7.656 3.853 -4.910 1.00 93.62 86 TRP A C 1
ATOM 673 O O . TRP A 1 86 ? 8.150 4.741 -5.600 1.00 93.62 86 TRP A O 1
ATOM 683 N N . ASP A 1 87 ? 8.150 3.524 -3.720 1.00 91.56 87 ASP A N 1
ATOM 684 C CA . ASP A 1 87 ? 9.348 4.105 -3.115 1.00 91.56 87 ASP A CA 1
ATOM 685 C C . ASP A 1 87 ? 10.324 3.028 -2.619 1.00 91.56 87 ASP A C 1
ATOM 687 O O . ASP A 1 87 ? 11.098 3.246 -1.685 1.00 91.56 87 ASP A O 1
ATOM 691 N N . ASN A 1 88 ? 10.294 1.852 -3.253 1.00 93.00 88 ASN A N 1
ATOM 692 C CA . ASN A 1 88 ? 11.100 0.694 -2.871 1.00 93.00 88 ASN A CA 1
ATOM 693 C C . ASN A 1 88 ? 10.882 0.257 -1.409 1.00 93.00 88 ASN A C 1
ATOM 695 O O . ASN A 1 88 ? 11.844 -0.144 -0.755 1.00 93.00 88 ASN A O 1
ATOM 699 N N . TRP A 1 89 ? 9.645 0.316 -0.903 1.00 93.06 89 TRP A N 1
ATOM 700 C CA . TRP A 1 89 ? 9.279 -0.130 0.449 1.00 93.06 89 TRP A CA 1
ATOM 701 C C . TRP A 1 89 ? 9.992 0.628 1.579 1.00 93.06 89 TRP A C 1
ATOM 703 O O . TRP A 1 89 ? 10.154 0.102 2.681 1.00 93.06 89 TRP A O 1
ATOM 713 N N . LYS A 1 90 ? 10.469 1.848 1.307 1.00 93.06 90 LYS A N 1
ATOM 714 C CA . LYS A 1 90 ? 11.253 2.639 2.266 1.00 93.06 90 LYS A CA 1
ATOM 715 C C . LYS A 1 90 ? 10.375 3.378 3.264 1.00 93.06 90 LYS A C 1
ATOM 717 O O . LYS A 1 90 ? 10.761 3.530 4.419 1.00 93.06 90 LYS A O 1
ATOM 722 N N . THR A 1 91 ? 9.214 3.839 2.819 1.00 94.31 91 THR A N 1
ATOM 723 C CA . THR A 1 91 ? 8.301 4.655 3.610 1.00 94.31 91 THR A CA 1
ATOM 724 C C . THR A 1 91 ? 7.110 3.819 4.044 1.00 94.31 91 THR A C 1
ATOM 726 O O . THR A 1 91 ? 6.578 2.982 3.305 1.00 94.31 91 THR A O 1
ATOM 729 N N . ILE A 1 92 ? 6.692 4.072 5.278 1.00 95.44 92 ILE A N 1
ATOM 730 C CA . ILE A 1 92 ? 5.450 3.580 5.851 1.00 95.44 92 ILE A CA 1
ATOM 731 C C . ILE A 1 92 ? 4.594 4.809 6.120 1.00 95.44 92 ILE A C 1
ATOM 733 O O . ILE A 1 92 ? 4.975 5.673 6.907 1.00 95.44 92 ILE A O 1
ATOM 737 N N . GLU A 1 93 ? 3.455 4.901 5.448 1.00 95.31 93 GLU A N 1
ATOM 738 C CA . GLU A 1 93 ? 2.552 6.039 5.581 1.00 95.31 93 GLU A CA 1
ATOM 739 C C . GLU A 1 93 ? 1.311 5.635 6.376 1.00 95.31 93 GLU A C 1
ATOM 741 O O . GLU A 1 93 ? 0.602 4.713 5.961 1.00 95.31 93 GLU A O 1
ATOM 746 N N . PRO A 1 94 ? 1.026 6.294 7.514 1.00 94.06 94 PRO A N 1
ATOM 747 C CA . PRO A 1 94 ? -0.206 6.073 8.254 1.00 94.06 94 PRO A CA 1
ATOM 748 C C . PRO A 1 94 ? -1.411 6.430 7.388 1.00 94.06 94 PRO A C 1
ATOM 750 O O . PRO A 1 94 ? -1.435 7.465 6.726 1.00 94.06 94 PRO A O 1
ATOM 753 N N . SER A 1 95 ? -2.427 5.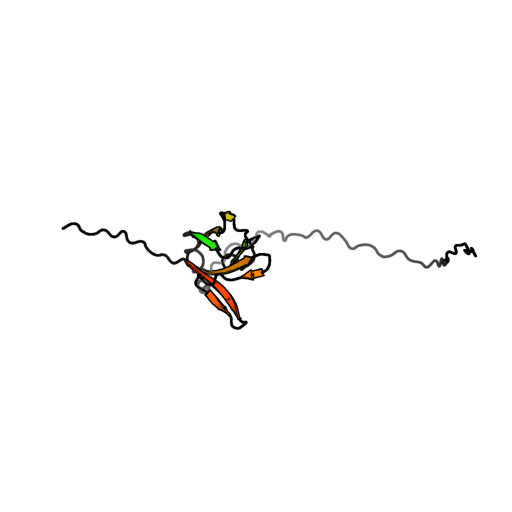581 7.420 1.00 93.12 95 SER A N 1
ATOM 754 C CA . SER A 1 95 ? -3.712 5.869 6.792 1.00 93.12 95 SER A CA 1
ATOM 755 C C . SER A 1 95 ? -4.620 6.645 7.745 1.00 93.12 95 SER A C 1
ATOM 757 O O . SER A 1 95 ? -4.482 6.581 8.968 1.00 93.12 95 SER A O 1
ATOM 759 N N . HIS A 1 96 ? -5.564 7.389 7.180 1.00 93.00 96 HIS A N 1
ATOM 760 C CA . HIS A 1 96 ? -6.545 8.144 7.944 1.00 93.00 96 HIS A CA 1
ATOM 761 C C . HIS A 1 96 ? -7.724 7.246 8.310 1.00 93.00 96 HIS A C 1
ATOM 763 O O . HIS A 1 96 ? -8.304 6.603 7.435 1.00 93.00 96 HIS A O 1
ATOM 769 N N . SER A 1 97 ? -8.110 7.225 9.585 1.00 92.25 97 SER A N 1
ATOM 770 C CA . SER A 1 97 ? -9.328 6.546 10.022 1.00 92.25 97 SER A CA 1
ATOM 771 C C . SER A 1 97 ? -10.563 7.349 9.608 1.00 92.25 97 SER A C 1
ATOM 773 O O . SER A 1 97 ? -10.738 8.514 9.963 1.00 92.25 97 SER A O 1
ATOM 775 N N . LEU A 1 98 ? -11.441 6.707 8.848 1.00 89.62 98 LEU A N 1
ATOM 776 C CA . LEU A 1 98 ? -12.745 7.204 8.440 1.00 89.62 98 LEU A CA 1
ATOM 777 C C . LEU A 1 98 ? -13.818 6.270 9.017 1.00 89.62 98 LEU A C 1
ATOM 779 O O . LEU A 1 98 ? -14.324 5.356 8.364 1.00 89.62 98 LEU A O 1
ATOM 783 N N . GLY A 1 99 ? -14.145 6.478 10.293 1.00 88.69 99 GLY A N 1
ATOM 784 C CA . GLY A 1 99 ? -15.083 5.630 11.029 1.00 88.69 99 GLY A CA 1
ATOM 785 C C . GLY A 1 99 ? -14.519 4.228 11.266 1.00 88.69 99 GLY A C 1
ATOM 786 O O . GLY A 1 99 ? -13.663 4.049 12.126 1.00 88.69 99 GLY A O 1
ATOM 787 N N . LYS A 1 100 ? -15.022 3.238 10.519 1.00 88.00 100 LYS A N 1
ATOM 788 C CA . LYS A 1 100 ? -14.569 1.831 10.579 1.00 88.00 100 LYS A CA 1
ATOM 789 C C . LYS A 1 100 ? -13.522 1.482 9.517 1.00 88.00 100 LYS A C 1
ATOM 791 O O . LYS A 1 100 ? -12.887 0.434 9.597 1.00 88.00 100 LYS A O 1
ATOM 796 N N . ASP A 1 101 ? -13.394 2.348 8.519 1.00 93.44 101 ASP A N 1
ATOM 797 C CA . ASP A 1 101 ? -12.558 2.146 7.348 1.00 93.44 101 ASP A CA 1
ATOM 798 C C . ASP A 1 101 ? -11.321 3.038 7.461 1.00 93.44 101 ASP A C 1
ATOM 800 O O . ASP A 1 101 ? -11.343 4.072 8.125 1.00 93.44 101 ASP A O 1
ATOM 804 N N . PH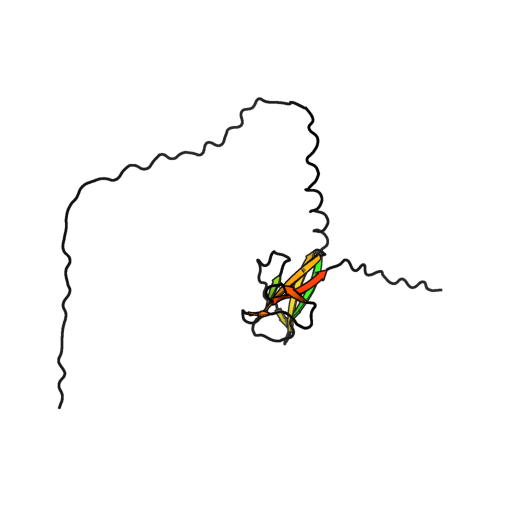E A 1 102 ? -10.235 2.653 6.810 1.00 94.94 102 PHE A N 1
ATOM 805 C CA . PHE A 1 102 ? -9.012 3.438 6.750 1.00 94.94 102 PHE A CA 1
ATOM 806 C C . PHE A 1 102 ? -8.705 3.784 5.300 1.00 94.94 102 PHE A C 1
ATOM 808 O O . PHE A 1 102 ? -8.791 2.924 4.423 1.00 94.94 102 PHE A O 1
ATOM 815 N N . ILE A 1 103 ? -8.361 5.042 5.038 1.00 94.81 103 ILE A N 1
ATOM 816 C CA . ILE A 1 103 ? -8.132 5.546 3.684 1.00 94.81 103 ILE A CA 1
ATOM 817 C C . ILE A 1 103 ? -6.769 6.215 3.564 1.00 94.81 103 ILE A C 1
ATOM 819 O O . ILE A 1 103 ? -6.300 6.901 4.471 1.00 94.81 103 ILE A O 1
ATOM 823 N N . ILE A 1 104 ? -6.145 6.048 2.406 1.00 94.88 104 ILE A N 1
ATOM 824 C CA . ILE A 1 104 ? -4.946 6.785 2.026 1.00 94.88 104 ILE A CA 1
ATOM 825 C C . ILE A 1 104 ? -5.028 7.175 0.556 1.00 94.88 104 ILE A C 1
ATOM 827 O O . ILE A 1 104 ? -5.445 6.384 -0.290 1.00 94.88 104 ILE A O 1
ATOM 831 N N . VAL A 1 105 ? -4.658 8.419 0.261 1.00 94.88 105 VAL A N 1
ATOM 832 C CA . VAL A 1 105 ? -4.629 8.953 -1.101 1.00 94.88 105 VAL A CA 1
ATOM 833 C C . VAL A 1 105 ? -3.178 9.124 -1.519 1.00 94.88 105 VAL A C 1
ATOM 835 O O . VAL A 1 105 ? -2.410 9.808 -0.849 1.00 94.88 105 VAL A O 1
ATOM 838 N N . LYS A 1 106 ? -2.802 8.505 -2.636 1.00 93.19 106 LYS A N 1
ATOM 839 C CA . LYS A 1 106 ? -1.448 8.545 -3.189 1.00 93.19 106 LYS A CA 1
ATOM 840 C C . LYS A 1 106 ? -1.451 9.188 -4.570 1.00 93.19 106 LYS A C 1
ATOM 842 O O . LYS A 1 106 ? -2.357 8.959 -5.362 1.00 93.19 106 LYS A O 1
ATOM 847 N N . MET A 1 107 ? -0.411 9.961 -4.872 1.00 94.19 107 MET A N 1
ATOM 848 C CA . MET A 1 107 ? -0.145 10.483 -6.215 1.00 94.19 107 MET A CA 1
ATOM 849 C C . MET A 1 107 ? 0.968 9.657 -6.849 1.00 94.19 107 MET A C 1
ATOM 851 O O . MET A 1 107 ? 2.147 9.904 -6.589 1.00 94.19 107 MET A O 1
ATOM 855 N N . LEU A 1 108 ? 0.598 8.670 -7.659 1.00 93.06 108 LEU A N 1
ATOM 856 C CA . LEU A 1 108 ? 1.547 7.727 -8.250 1.00 93.06 108 LEU A CA 1
ATOM 857 C C . LEU A 1 108 ? 1.595 7.888 -9.773 1.00 93.06 108 LEU A C 1
ATOM 859 O O . LEU A 1 108 ? 0.561 8.185 -10.374 1.00 93.06 108 LEU A O 1
ATOM 863 N N . PRO A 1 109 ? 2.770 7.717 -10.406 1.00 91.88 109 PRO A N 1
ATOM 864 C CA . PRO A 1 109 ? 2.857 7.574 -11.856 1.00 91.88 109 PRO A CA 1
ATOM 865 C C . PRO A 1 109 ? 1.995 6.407 -12.348 1.00 91.88 109 PRO A C 1
ATOM 867 O O . PRO A 1 109 ? 1.623 5.526 -11.572 1.00 91.88 109 PRO A O 1
ATOM 870 N N . PHE A 1 110 ? 1.710 6.370 -13.646 1.00 90.38 110 PHE A N 1
ATOM 871 C CA . PHE A 1 110 ? 1.179 5.150 -14.247 1.00 90.38 110 PHE A CA 1
ATOM 872 C C . PHE A 1 110 ? 2.191 4.003 -14.136 1.00 90.38 110 PHE A C 1
ATOM 874 O O . PHE A 1 110 ? 3.398 4.194 -14.301 1.00 90.38 110 PHE A O 1
ATOM 881 N N . GLY A 1 111 ? 1.689 2.807 -13.853 1.00 90.81 111 GLY A N 1
ATOM 882 C CA . GLY A 1 111 ? 2.491 1.620 -13.604 1.00 90.81 111 GLY A CA 1
ATOM 883 C C . GLY A 1 111 ? 1.791 0.632 -12.680 1.00 90.81 111 GLY A C 1
ATOM 884 O O . GLY A 1 111 ? 0.744 0.922 -12.103 1.00 90.81 111 GLY A O 1
ATOM 885 N N . VAL A 1 112 ? 2.404 -0.539 -12.536 1.00 93.12 112 VAL A N 1
ATOM 886 C CA . VAL A 1 112 ? 1.956 -1.578 -11.608 1.00 93.12 112 VAL A CA 1
ATOM 887 C C . VAL A 1 112 ? 2.793 -1.489 -10.339 1.00 93.12 112 VAL A C 1
ATOM 889 O O . VAL A 1 112 ? 4.024 -1.511 -10.393 1.00 93.12 112 VAL A O 1
ATOM 892 N N . TYR A 1 113 ? 2.119 -1.391 -9.199 1.00 94.81 113 TYR A N 1
ATOM 893 C CA . TYR A 1 113 ? 2.736 -1.305 -7.884 1.00 94.81 113 TYR A CA 1
ATOM 894 C C . TYR A 1 113 ? 2.280 -2.454 -6.997 1.00 94.81 113 TYR A C 1
ATOM 896 O O . TYR A 1 113 ? 1.133 -2.888 -7.056 1.00 94.81 113 TYR A O 1
ATOM 904 N N . HIS A 1 114 ? 3.167 -2.885 -6.113 1.00 95.62 114 HIS A N 1
ATOM 905 C CA . HIS A 1 114 ? 2.877 -3.861 -5.073 1.00 95.62 114 HIS A CA 1
ATOM 906 C C . HIS A 1 114 ? 2.866 -3.144 -3.740 1.00 95.62 114 HIS A C 1
ATOM 908 O O . HIS A 1 114 ? 3.695 -2.266 -3.507 1.00 95.62 114 HIS A O 1
ATOM 914 N N . TYR A 1 115 ? 1.940 -3.494 -2.862 1.00 95.75 115 TYR A N 1
ATOM 915 C CA . TYR A 1 115 ? 1.835 -2.855 -1.560 1.00 95.75 115 TYR A CA 1
ATOM 916 C C . TYR A 1 115 ? 1.332 -3.806 -0.484 1.00 95.75 115 TYR A C 1
ATOM 918 O O . TYR A 1 115 ? 0.765 -4.863 -0.761 1.00 95.75 115 TYR A O 1
ATOM 926 N N . GLN A 1 116 ? 1.577 -3.422 0.763 1.00 95.25 116 GLN A N 1
ATOM 927 C CA . GLN A 1 116 ? 1.108 -4.123 1.949 1.00 95.25 116 GLN A CA 1
ATOM 928 C C . GLN A 1 116 ? 0.539 -3.120 2.940 1.00 95.25 116 GLN A C 1
ATOM 930 O O . GLN A 1 116 ? 1.026 -1.992 3.070 1.00 95.25 116 GLN A O 1
ATOM 935 N N . PHE A 1 117 ? -0.470 -3.570 3.672 1.00 95.75 117 PHE A N 1
ATOM 936 C CA . PHE A 1 117 ? -0.955 -2.866 4.842 1.00 95.75 117 PHE A CA 1
ATOM 937 C C . PHE A 1 117 ? -0.146 -3.298 6.057 1.00 95.75 117 PHE A C 1
ATOM 939 O O . PHE A 1 117 ? 0.235 -4.458 6.198 1.00 95.75 117 PHE A O 1
ATOM 946 N N . ILE A 1 118 ? 0.105 -2.358 6.950 1.00 95.56 118 ILE A N 1
ATOM 947 C CA . ILE A 1 118 ? 0.674 -2.606 8.266 1.00 95.56 118 ILE A CA 1
ATOM 948 C C . ILE A 1 118 ? -0.442 -2.299 9.251 1.00 95.56 118 ILE A C 1
ATOM 950 O O . ILE A 1 118 ? -0.780 -1.139 9.468 1.00 95.56 118 ILE A O 1
ATOM 954 N N . VAL A 1 119 ? -1.051 -3.351 9.785 1.00 95.00 119 VAL A N 1
ATOM 955 C CA . VAL A 1 119 ? -2.198 -3.280 10.692 1.00 95.00 119 VAL A CA 1
ATOM 956 C C . VAL A 1 119 ? -1.723 -3.746 12.050 1.00 95.00 119 VAL A C 1
ATOM 958 O O . VAL A 1 119 ? -1.313 -4.898 12.184 1.00 95.00 119 VAL A O 1
ATOM 961 N N . ASP A 1 120 ? -1.746 -2.852 13.035 1.00 93.31 120 ASP A N 1
ATOM 962 C CA . ASP A 1 120 ? -1.262 -3.139 14.389 1.00 93.31 120 ASP A CA 1
ATOM 963 C C . ASP A 1 120 ? 0.146 -3.775 14.373 1.00 93.31 120 ASP A C 1
ATOM 965 O O . ASP A 1 120 ? 0.392 -4.798 15.002 1.00 93.31 120 ASP A O 1
ATOM 969 N N . GLU A 1 121 ? 1.056 -3.180 13.588 1.00 92.56 121 GLU A N 1
ATOM 970 C CA . GLU A 1 121 ? 2.461 -3.602 13.400 1.00 92.56 121 GLU A CA 1
ATOM 971 C C . GLU A 1 121 ? 2.672 -4.897 12.595 1.00 92.56 121 GLU A C 1
ATOM 973 O O . GLU A 1 121 ? 3.807 -5.271 12.296 1.00 92.56 121 GLU A O 1
ATOM 978 N N . LEU A 1 122 ? 1.596 -5.550 12.153 1.00 93.38 122 LEU A N 1
ATOM 979 C CA . LEU A 1 122 ? 1.664 -6.761 11.340 1.00 93.38 122 LEU A CA 1
ATOM 980 C C . LEU A 1 122 ? 1.414 -6.462 9.865 1.00 93.38 122 LEU A C 1
ATOM 982 O O . LEU A 1 122 ? 0.461 -5.772 9.500 1.00 93.38 122 LEU A O 1
ATOM 986 N N . ARG A 1 123 ? 2.235 -7.057 8.996 1.00 92.38 123 ARG A N 1
ATOM 987 C CA . ARG A 1 123 ? 2.014 -7.014 7.548 1.00 92.38 123 ARG A CA 1
ATOM 988 C C . ARG A 1 123 ? 0.780 -7.832 7.189 1.00 92.38 123 ARG A C 1
ATOM 990 O O . ARG A 1 123 ? 0.674 -9.009 7.531 1.00 92.38 123 ARG A O 1
ATOM 997 N N . ARG A 1 124 ? -0.155 -7.196 6.499 1.00 94.31 124 ARG A N 1
ATOM 998 C CA . ARG A 1 124 ? -1.414 -7.767 6.033 1.00 94.31 124 ARG A CA 1
ATOM 999 C C . ARG A 1 124 ? -1.628 -7.392 4.573 1.00 94.31 124 ARG A C 1
ATOM 1001 O O . ARG A 1 124 ? -1.149 -6.365 4.094 1.00 94.31 124 ARG A O 1
ATOM 1008 N N . TYR A 1 125 ? -2.392 -8.226 3.889 1.00 93.19 125 TYR A N 1
ATOM 1009 C CA . TYR A 1 125 ? -2.941 -7.926 2.578 1.00 93.19 125 TYR A CA 1
ATOM 1010 C C . TYR A 1 125 ? -4.460 -7.831 2.698 1.00 93.19 125 TYR A C 1
ATOM 1012 O O . TYR A 1 125 ? -5.069 -8.421 3.594 1.00 93.19 125 TYR A O 1
ATOM 1020 N N . ALA A 1 126 ? -5.066 -7.063 1.808 1.00 91.56 126 ALA A N 1
ATOM 1021 C CA . ALA A 1 126 ? -6.503 -6.953 1.672 1.00 91.56 126 ALA A CA 1
ATOM 1022 C C . ALA A 1 126 ? -6.996 -8.094 0.761 1.00 91.56 126 ALA A C 1
ATOM 1024 O O . ALA A 1 126 ? -6.685 -8.072 -0.431 1.00 91.56 126 ALA A O 1
ATOM 1025 N N . PRO A 1 127 ? -7.732 -9.098 1.274 1.00 88.94 127 PRO A N 1
ATOM 1026 C CA . PRO A 1 127 ? -8.171 -10.251 0.478 1.00 88.94 127 PRO A CA 1
ATOM 1027 C C . PRO A 1 127 ? -9.238 -9.906 -0.573 1.00 88.94 127 PRO A C 1
ATOM 1029 O O . PRO A 1 127 ? -9.500 -10.697 -1.470 1.00 88.94 127 PRO A O 1
ATOM 1032 N N . ASN A 1 128 ? -9.869 -8.736 -0.466 1.00 89.31 128 ASN A N 1
ATOM 1033 C CA . ASN A 1 128 ? -10.839 -8.221 -1.434 1.00 89.31 128 ASN A CA 1
ATOM 1034 C C . ASN A 1 128 ? -10.192 -7.471 -2.611 1.00 89.31 128 ASN A C 1
ATOM 1036 O O . ASN A 1 128 ? -10.909 -7.044 -3.514 1.00 89.31 128 ASN A O 1
ATOM 1040 N N . LEU A 1 129 ? -8.876 -7.253 -2.581 1.00 89.62 129 LEU A N 1
ATOM 1041 C CA . LEU A 1 129 ? -8.136 -6.558 -3.630 1.00 89.62 129 LEU A CA 1
ATOM 1042 C C . LEU A 1 129 ? -7.263 -7.557 -4.398 1.00 89.62 129 LEU A C 1
ATOM 1044 O O . LEU A 1 129 ? -6.887 -8.590 -3.836 1.00 89.62 129 LEU A O 1
ATOM 1048 N N . PRO A 1 130 ? -6.901 -7.257 -5.662 1.00 92.44 130 PRO A N 1
ATOM 1049 C CA . PRO A 1 130 ? -5.936 -8.060 -6.400 1.00 92.44 130 PRO A CA 1
ATOM 1050 C C . PRO A 1 130 ? -4.677 -8.279 -5.561 1.00 92.44 130 PRO A C 1
ATOM 1052 O O . PRO A 1 130 ? -4.163 -7.335 -4.950 1.00 92.44 130 PRO A O 1
ATOM 1055 N N . CYS A 1 131 ? -4.207 -9.520 -5.494 1.00 92.62 131 CYS A N 1
ATOM 1056 C CA . CYS A 1 131 ? -3.005 -9.874 -4.758 1.00 92.62 131 CYS A CA 1
ATOM 1057 C C . CYS A 1 131 ? -2.166 -10.903 -5.510 1.00 92.62 131 CYS A C 1
ATOM 1059 O O . CYS A 1 131 ? -2.681 -11.700 -6.293 1.00 92.62 131 CYS A O 1
ATOM 1061 N N . GLU A 1 132 ? -0.866 -10.848 -5.262 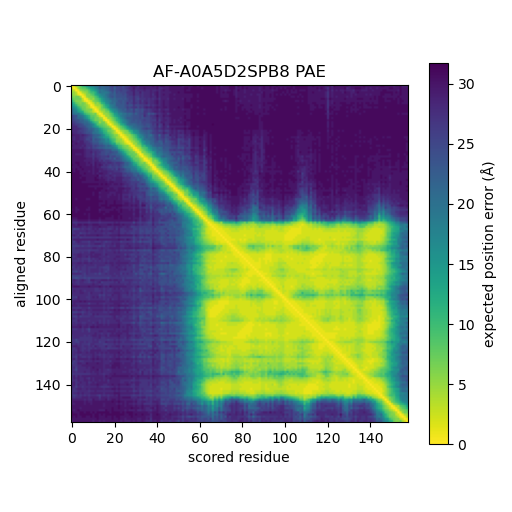1.00 93.19 132 GLU A N 1
ATOM 1062 C CA . GLU A 1 132 ? 0.137 -11.775 -5.762 1.00 93.19 132 GLU A CA 1
ATOM 1063 C C . GLU A 1 132 ? 0.847 -12.419 -4.575 1.00 93.19 132 GLU A C 1
ATOM 1065 O O . GLU A 1 132 ? 1.006 -11.792 -3.523 1.00 93.19 132 GLU A O 1
ATOM 1070 N N . PHE A 1 133 ? 1.268 -13.666 -4.753 1.00 92.06 133 PHE A N 1
ATOM 1071 C CA . PHE A 1 133 ? 2.032 -14.413 -3.765 1.00 92.06 133 PHE A CA 1
ATOM 1072 C C . PHE A 1 133 ? 3.430 -14.649 -4.320 1.00 92.06 133 PHE A C 1
ATOM 1074 O O . PHE A 1 133 ? 3.569 -15.107 -5.454 1.00 92.06 133 PHE A O 1
ATOM 1081 N N . ASP A 1 134 ? 4.454 -14.328 -3.535 1.00 90.00 134 ASP A N 1
ATOM 1082 C CA . ASP A 1 134 ? 5.823 -14.685 -3.894 1.00 90.00 134 ASP A CA 1
ATOM 1083 C C . ASP A 1 134 ? 6.112 -16.170 -3.609 1.00 90.00 134 ASP A C 1
ATOM 1085 O O . ASP A 1 134 ? 5.341 -16.874 -2.952 1.00 90.00 134 ASP A O 1
ATOM 1089 N N . GLU A 1 135 ? 7.255 -16.657 -4.093 1.00 91.56 135 GLU A N 1
ATOM 1090 C CA . GLU A 1 135 ? 7.710 -18.041 -3.881 1.00 91.56 135 GLU A CA 1
ATOM 1091 C C . GLU A 1 135 ? 7.911 -18.386 -2.394 1.00 91.56 135 GLU A C 1
ATOM 1093 O O . GLU A 1 135 ? 7.925 -19.555 -2.016 1.00 91.56 135 GLU A O 1
ATOM 1098 N N . SER A 1 136 ? 8.053 -17.368 -1.540 1.00 89.19 136 SER A N 1
ATOM 1099 C CA . SER A 1 136 ? 8.190 -17.507 -0.088 1.00 89.19 136 SER A CA 1
ATOM 1100 C C . SER A 1 136 ? 6.837 -17.512 0.641 1.00 89.19 136 SER A C 1
ATOM 1102 O O . SER A 1 136 ? 6.805 -17.653 1.863 1.00 89.19 136 SER A O 1
ATOM 1104 N N . GLY A 1 137 ? 5.722 -17.372 -0.083 1.00 86.12 137 GLY A N 1
ATOM 1105 C CA . GLY A 1 137 ? 4.366 -17.340 0.462 1.00 86.12 137 GLY A CA 1
ATOM 1106 C C . GLY A 1 137 ? 3.923 -15.978 1.002 1.00 86.12 137 GLY A C 1
ATOM 1107 O O . GLY A 1 137 ? 2.863 -15.891 1.627 1.00 86.12 137 GLY A O 1
ATOM 1108 N N . ASN A 1 138 ? 4.685 -14.904 0.778 1.00 88.88 138 ASN A N 1
ATOM 1109 C CA . ASN A 1 138 ? 4.256 -13.561 1.151 1.00 88.88 138 ASN A CA 1
ATOM 1110 C C . ASN A 1 138 ? 3.242 -13.033 0.138 1.00 88.88 138 ASN A C 1
ATOM 1112 O O . ASN A 1 138 ? 3.475 -13.055 -1.069 1.00 88.88 138 ASN A O 1
ATOM 1116 N N . ALA A 1 139 ? 2.136 -12.504 0.653 1.00 92.31 139 ALA A N 1
ATOM 1117 C CA . ALA A 1 139 ? 1.092 -11.886 -0.147 1.00 92.31 139 ALA A CA 1
ATOM 1118 C C . ALA A 1 139 ? 1.284 -10.366 -0.241 1.00 92.31 139 ALA A C 1
ATOM 1120 O O . ALA A 1 139 ? 1.501 -9.686 0.772 1.00 92.31 139 ALA A O 1
ATOM 1121 N N . TYR A 1 140 ? 1.125 -9.829 -1.446 1.00 94.88 140 TYR A N 1
ATOM 1122 C CA . TYR A 1 140 ? 1.170 -8.400 -1.742 1.00 94.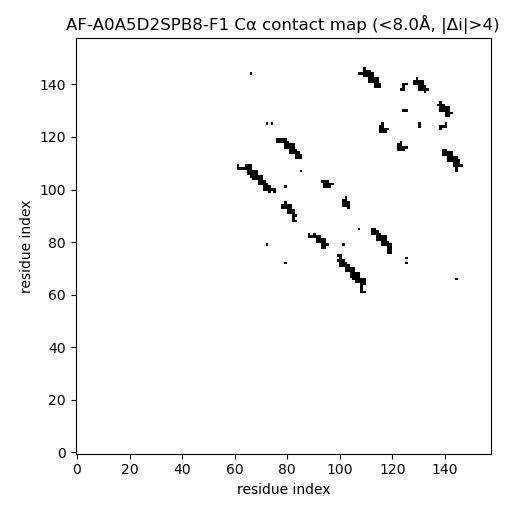88 140 TYR A CA 1
ATOM 1123 C C . TYR A 1 140 ? -0.075 -8.006 -2.517 1.00 94.88 140 TYR A C 1
ATOM 1125 O O . TYR A 1 140 ? -0.482 -8.715 -3.431 1.00 94.88 140 TYR A O 1
ATOM 1133 N N . ASN A 1 141 ? -0.673 -6.864 -2.192 1.00 95.50 141 ASN A N 1
ATOM 1134 C CA . ASN A 1 141 ? -1.727 -6.314 -3.028 1.00 95.50 141 ASN A CA 1
ATOM 1135 C C . ASN A 1 141 ? -1.133 -5.651 -4.271 1.00 95.50 141 ASN A C 1
ATOM 1137 O O . ASN A 1 141 ? -0.080 -5.020 -4.198 1.00 95.50 141 ASN A O 1
ATOM 1141 N N . ILE A 1 142 ? -1.827 -5.781 -5.398 1.00 95.25 142 ILE A N 1
ATOM 1142 C CA . ILE A 1 142 ? -1.433 -5.202 -6.680 1.00 95.25 142 ILE A CA 1
ATOM 1143 C C . ILE A 1 142 ? -2.275 -3.954 -6.924 1.00 95.25 142 ILE A C 1
ATOM 1145 O O . ILE A 1 142 ? -3.499 -3.963 -6.773 1.00 95.25 142 ILE A O 1
ATOM 1149 N N . LEU A 1 143 ? -1.612 -2.875 -7.312 1.00 94.00 143 LEU A N 1
ATOM 1150 C CA . LEU A 1 143 ? -2.220 -1.636 -7.750 1.00 94.00 143 LEU A CA 1
ATOM 1151 C C . LEU A 1 143 ? -1.781 -1.347 -9.181 1.00 94.00 143 LEU A C 1
ATOM 1153 O O . LEU A 1 143 ? -0.655 -0.917 -9.413 1.00 94.00 143 LEU A O 1
ATOM 1157 N N . ASP A 1 144 ? -2.686 -1.570 -10.126 1.00 91.56 144 ASP A N 1
ATOM 1158 C CA . ASP A 1 144 ? -2.444 -1.296 -11.536 1.00 91.56 144 ASP A CA 1
ATOM 1159 C C . ASP A 1 144 ? -3.006 0.077 -11.926 1.00 91.56 144 ASP A C 1
ATOM 1161 O O . ASP A 1 144 ? -4.221 0.298 -11.972 1.00 91.56 144 ASP A O 1
ATOM 1165 N N . LEU A 1 145 ? -2.106 1.026 -12.175 1.00 90.25 145 LEU A N 1
ATOM 1166 C CA . LEU A 1 145 ? -2.424 2.363 -12.651 1.00 90.25 145 LEU A CA 1
ATOM 1167 C C . LEU A 1 145 ? -2.132 2.427 -14.146 1.00 90.25 145 LEU A C 1
ATOM 1169 O O . LEU A 1 145 ? -1.101 2.953 -14.558 1.00 90.25 145 LEU A O 1
ATOM 1173 N N . GLN A 1 146 ? -3.048 1.917 -14.965 1.00 86.19 146 GLN A N 1
ATOM 1174 C CA . GLN A 1 146 ? -2.986 2.121 -16.413 1.00 86.19 146 GLN A CA 1
ATOM 1175 C C . GLN A 1 146 ? -3.680 3.418 -16.826 1.00 86.19 146 GLN A C 1
ATOM 1177 O O . GLN A 1 146 ? -4.612 3.901 -16.166 1.00 86.19 146 GLN A O 1
ATOM 1182 N N . GLU A 1 147 ? -3.256 3.951 -17.972 1.00 74.06 147 GLU A N 1
ATOM 1183 C CA . GLU A 1 147 ? -3.976 4.990 -18.695 1.00 74.06 147 GLU A CA 1
ATOM 1184 C C . GLU A 1 147 ? -5.255 4.385 -19.285 1.00 74.06 147 GLU A C 1
ATOM 1186 O O . GLU A 1 147 ? -5.362 4.042 -20.462 1.00 74.06 147 GLU A O 1
ATOM 1191 N N . THR A 1 148 ? -6.273 4.231 -18.445 1.00 62.94 148 THR A N 1
ATOM 1192 C CA . THR A 1 148 ? -7.630 4.048 -18.937 1.00 62.94 148 THR A CA 1
ATOM 1193 C C . THR A 1 148 ? -8.041 5.376 -19.548 1.00 62.94 148 THR A C 1
ATOM 1195 O O . THR A 1 148 ? -8.551 6.247 -18.841 1.00 62.94 148 THR A O 1
ATOM 1198 N N . SER A 1 149 ? -7.765 5.556 -20.841 1.00 49.81 149 SER A N 1
ATOM 1199 C CA . SER A 1 149 ? -8.354 6.630 -21.630 1.00 49.81 149 SER A CA 1
ATOM 1200 C C . SER A 1 149 ? -9.865 6.516 -21.459 1.00 49.81 149 SER A C 1
ATOM 1202 O O . SER A 1 149 ? -10.528 5.662 -22.049 1.00 49.81 149 SER A O 1
ATOM 1204 N N . SER A 1 150 ? -10.432 7.325 -20.567 1.00 48.88 150 SER A N 1
ATOM 1205 C CA . SER A 1 150 ? -11.869 7.498 -20.486 1.00 48.88 150 SER A CA 1
ATOM 1206 C C . SER A 1 150 ? -12.264 8.159 -21.799 1.00 48.88 150 SER A C 1
ATOM 1208 O O . SER A 1 150 ? -12.273 9.384 -21.900 1.00 48.88 150 SER A O 1
ATOM 1210 N N . LYS A 1 151 ? -12.501 7.359 -22.846 1.00 49.00 151 LYS A N 1
ATOM 1211 C CA . LYS A 1 151 ? -13.147 7.830 -24.066 1.00 49.00 151 LYS A CA 1
ATOM 1212 C C . LYS A 1 151 ? -14.432 8.516 -23.605 1.00 49.00 151 LYS A C 1
ATOM 1214 O O . LYS A 1 151 ? -15.271 7.831 -23.014 1.00 49.00 151 LYS A O 1
ATOM 1219 N N . PRO A 1 152 ? -14.624 9.825 -23.839 1.00 52.72 152 PRO A N 1
ATOM 1220 C CA . PRO A 1 152 ? -15.957 10.372 -23.726 1.00 52.72 152 PRO A CA 1
ATOM 1221 C C . PRO A 1 152 ? -16.790 9.627 -24.766 1.00 52.72 152 PRO A C 1
ATOM 1223 O O . PRO A 1 152 ? -16.494 9.659 -25.962 1.00 52.72 152 PRO A O 1
ATOM 1226 N N . ALA A 1 153 ? -17.785 8.875 -24.304 1.00 56.88 153 ALA A N 1
ATOM 1227 C CA . ALA A 1 153 ? -18.768 8.268 -25.178 1.00 56.88 153 ALA A CA 1
ATOM 1228 C C . ALA A 1 153 ? -19.619 9.394 -25.783 1.00 56.88 153 ALA A C 1
ATOM 1230 O O . ALA A 1 153 ? -20.726 9.665 -25.326 1.00 56.88 153 ALA A O 1
ATOM 1231 N N . CYS A 1 154 ? -19.099 10.074 -26.806 1.00 52.78 154 CYS A N 1
ATOM 1232 C CA . CYS A 1 154 ? -19.935 10.824 -27.728 1.00 52.78 154 CYS A CA 1
ATOM 1233 C C . CYS A 1 154 ? -20.763 9.798 -28.498 1.00 52.78 154 CYS A C 1
ATOM 1235 O O . CYS A 1 154 ? -20.306 9.212 -29.479 1.00 52.78 154 CYS A O 1
ATOM 1237 N N . ARG A 1 155 ? -21.983 9.547 -28.015 1.00 61.34 155 ARG A N 1
ATOM 1238 C CA . ARG A 1 155 ? -23.036 8.978 -28.851 1.00 61.34 155 ARG A CA 1
ATOM 1239 C C . ARG A 1 155 ? -23.301 9.978 -29.983 1.00 61.34 155 ARG A C 1
ATOM 1241 O O . ARG A 1 155 ? -23.590 11.132 -29.668 1.00 61.34 155 ARG A O 1
ATOM 1248 N N . PRO A 1 156 ? -23.231 9.586 -31.265 1.00 59.97 156 PRO A N 1
ATOM 1249 C CA . PRO A 1 156 ? -23.839 10.398 -32.304 1.00 59.97 156 PRO A CA 1
ATOM 1250 C C . PRO A 1 156 ? -25.352 10.423 -32.056 1.00 59.97 156 PRO A C 1
ATOM 1252 O O . PRO A 1 156 ? -25.977 9.379 -31.855 1.00 59.97 156 PRO A O 1
ATOM 1255 N N . ALA A 1 157 ? -25.919 11.624 -31.992 1.00 64.25 157 ALA A N 1
ATOM 1256 C CA . ALA A 1 157 ? -27.352 11.816 -32.129 1.00 64.25 157 ALA A CA 1
ATOM 1257 C C . ALA A 1 157 ? -27.673 11.852 -33.629 1.00 64.25 157 ALA A C 1
ATOM 1259 O O . ALA A 1 157 ? -27.141 12.716 -34.322 1.00 64.25 157 ALA A O 1
ATOM 1260 N N . SER A 1 158 ? -28.536 10.914 -34.036 1.00 62.88 158 SER A N 1
ATOM 1261 C CA . SER A 1 158 ? -29.197 10.717 -35.340 1.00 62.88 158 SER A CA 1
ATOM 1262 C C . SER A 1 158 ? -28.331 10.590 -36.588 1.00 62.88 158 SER A C 1
ATOM 1264 O O . SER A 1 158 ? -27.785 11.606 -37.064 1.00 62.88 158 SER A O 1
#